Protein AF-A0A1A8RZB3-F1 (afdb_monomer_lite)

pLDDT: mean 94.62, std 5.49, range [62.84, 98.62]

Organism: NCBI:txid451742

Radius of gyration: 23.15 Å; chains: 1; bounding box: 56×19×59 Å

Structure (mmCIF, N/CA/C/O backbone):
data_AF-A0A1A8RZB3-F1
#
_entry.id   AF-A0A1A8RZB3-F1
#
loop_
_atom_site.group_PDB
_atom_site.id
_atom_site.type_symbol
_atom_site.label_atom_id
_atom_site.label_alt_id
_atom_site.label_comp_id
_atom_site.label_asym_id
_atom_site.label_entity_id
_atom_site.label_seq_id
_atom_site.pdbx_PDB_ins_code
_atom_site.Cartn_x
_atom_site.Cartn_y
_atom_site.Cartn_z
_atom_site.occupancy
_atom_site.B_iso_or_equiv
_atom_site.auth_seq_id
_atom_site.auth_comp_id
_atom_site.auth_asym_id
_atom_site.auth_atom_id
_atom_site.pdbx_PDB_model_num
ATOM 1 N N . VAL A 1 1 ? 8.850 -1.058 -20.836 1.00 92.81 1 VAL A N 1
ATOM 2 C CA . VAL A 1 1 ? 9.520 -0.910 -19.524 1.00 92.81 1 VAL A CA 1
ATOM 3 C C . VAL A 1 1 ? 9.058 -2.028 -18.622 1.00 92.81 1 VAL A C 1
ATOM 5 O O . VAL A 1 1 ? 7.893 -2.401 -18.717 1.00 92.81 1 VAL A O 1
ATOM 8 N N . ARG A 1 2 ? 9.959 -2.565 -17.808 1.00 97.00 2 ARG A N 1
ATOM 9 C CA . ARG A 1 2 ? 9.658 -3.571 -16.790 1.00 97.00 2 ARG A CA 1
ATOM 10 C C . ARG A 1 2 ? 9.663 -2.907 -15.425 1.00 97.00 2 ARG A C 1
ATOM 12 O O . ARG A 1 2 ? 10.448 -1.988 -15.188 1.00 97.00 2 ARG A O 1
ATOM 19 N N . TRP A 1 3 ? 8.768 -3.356 -14.562 1.00 98.38 3 TRP A N 1
ATOM 20 C CA . TRP A 1 3 ? 8.663 -2.868 -13.196 1.00 98.38 3 TRP A CA 1
ATOM 21 C C . TRP A 1 3 ? 9.074 -3.970 -12.244 1.00 98.38 3 TRP A C 1
ATOM 23 O O . TRP A 1 3 ? 8.771 -5.131 -12.492 1.00 98.38 3 TRP A O 1
ATOM 33 N N . PHE A 1 4 ? 9.754 -3.608 -11.165 1.00 98.56 4 PHE A N 1
ATOM 34 C CA . PHE A 1 4 ? 10.205 -4.557 -10.158 1.00 98.56 4 PHE A CA 1
ATOM 35 C C . PHE A 1 4 ? 9.892 -4.032 -8.767 1.00 98.56 4 PHE A C 1
ATOM 37 O O . PHE A 1 4 ? 9.954 -2.825 -8.548 1.00 98.56 4 PHE A O 1
ATOM 44 N N . LYS A 1 5 ? 9.629 -4.947 -7.837 1.00 98.44 5 LYS A N 1
ATOM 45 C CA . LYS A 1 5 ? 9.591 -4.703 -6.395 1.00 98.44 5 LYS A CA 1
ATOM 46 C C . LYS A 1 5 ? 10.595 -5.636 -5.740 1.00 98.44 5 LYS A C 1
ATOM 48 O O . LYS A 1 5 ? 10.510 -6.848 -5.933 1.00 98.44 5 LYS A O 1
ATOM 53 N N . ASN A 1 6 ? 11.563 -5.086 -5.013 1.00 98.12 6 ASN A N 1
ATOM 54 C CA . ASN A 1 6 ? 12.633 -5.849 -4.359 1.00 98.12 6 ASN A CA 1
ATOM 55 C C . ASN A 1 6 ? 13.318 -6.846 -5.322 1.00 98.12 6 ASN A C 1
ATOM 57 O O . ASN A 1 6 ? 13.556 -8.002 -4.988 1.00 98.12 6 ASN A O 1
ATOM 61 N N . GLY A 1 7 ? 13.558 -6.415 -6.566 1.00 97.12 7 GLY A N 1
ATOM 62 C CA . GLY A 1 7 ? 14.173 -7.234 -7.618 1.00 97.12 7 GLY A CA 1
ATOM 63 C C . GLY A 1 7 ? 13.242 -8.228 -8.328 1.00 97.12 7 GLY A C 1
ATOM 64 O O . GLY A 1 7 ? 13.625 -8.760 -9.365 1.00 97.12 7 GLY A O 1
ATOM 65 N N . SER A 1 8 ? 12.014 -8.439 -7.846 1.00 97.81 8 SER A N 1
ATOM 66 C CA . SER A 1 8 ? 11.028 -9.322 -8.485 1.00 97.81 8 SER A CA 1
ATOM 67 C C . SER A 1 8 ? 10.169 -8.562 -9.492 1.00 97.81 8 SER A C 1
ATOM 69 O O . SER A 1 8 ? 9.625 -7.507 -9.166 1.00 97.81 8 SER A O 1
ATOM 71 N N . GLU A 1 9 ? 10.040 -9.083 -10.715 1.00 97.81 9 GLU A N 1
ATOM 72 C CA . GLU A 1 9 ? 9.276 -8.427 -11.783 1.00 97.81 9 GLU A CA 1
ATOM 73 C C . GLU A 1 9 ? 7.773 -8.403 -11.469 1.00 97.81 9 GLU A C 1
ATOM 75 O O . GLU A 1 9 ? 7.157 -9.427 -11.167 1.00 97.81 9 GLU A O 1
ATOM 80 N N . LEU A 1 10 ? 7.175 -7.217 -11.569 1.00 97.94 10 LEU A N 1
ATOM 81 C CA . LEU A 1 10 ? 5.751 -6.987 -11.382 1.00 97.94 10 LEU A CA 1
ATOM 82 C C . LEU A 1 10 ? 4.996 -7.261 -12.679 1.00 97.94 10 LEU A C 1
ATOM 84 O O . LEU A 1 10 ? 5.377 -6.792 -13.753 1.00 97.94 10 LEU A O 1
ATOM 88 N N . LYS A 1 11 ? 3.871 -7.966 -12.563 1.00 96.06 11 LYS A N 1
ATOM 89 C CA . LYS A 1 11 ? 2.968 -8.247 -13.683 1.00 96.06 11 LYS A CA 1
ATOM 90 C C . LYS A 1 11 ? 1.621 -7.555 -13.467 1.00 96.06 11 LYS A C 1
ATOM 92 O O . LYS A 1 11 ? 1.158 -7.490 -12.326 1.00 96.06 11 LYS A O 1
ATOM 97 N N . PRO A 1 12 ? 0.982 -7.044 -14.536 1.00 96.25 12 PRO A N 1
ATOM 98 C CA . PRO A 1 12 ? -0.362 -6.491 -14.435 1.00 96.25 12 PRO A CA 1
ATOM 99 C C . PRO A 1 12 ? -1.352 -7.571 -13.980 1.00 96.25 12 PRO A C 1
ATOM 101 O O . PRO A 1 12 ? -1.240 -8.732 -14.374 1.00 96.25 12 PRO A O 1
ATOM 104 N N . GLY A 1 13 ? -2.323 -7.191 -13.154 1.00 94.31 13 GLY A N 1
ATOM 105 C CA . GLY A 1 13 ? -3.311 -8.115 -12.606 1.00 94.31 13 GLY A CA 1
ATOM 106 C C . GLY A 1 13 ? -4.081 -7.502 -11.443 1.00 94.31 13 GLY A C 1
ATOM 107 O O . GLY A 1 13 ? -4.268 -6.290 -11.386 1.00 94.31 13 GLY A O 1
ATOM 108 N N . LYS A 1 14 ? -4.501 -8.344 -10.491 1.00 93.69 14 LYS A N 1
ATOM 109 C CA . LYS A 1 14 ? -5.292 -7.920 -9.323 1.00 93.69 14 LYS A CA 1
ATOM 110 C C . LYS A 1 14 ? -4.591 -6.850 -8.473 1.00 93.69 14 LYS A C 1
ATOM 112 O O . LYS A 1 14 ? -5.250 -5.948 -7.974 1.00 93.69 14 LYS A O 1
ATOM 117 N N . ASN A 1 15 ? -3.268 -6.944 -8.336 1.00 94.94 15 ASN A N 1
ATOM 118 C CA . ASN A 1 15 ? -2.506 -6.092 -7.417 1.00 94.94 15 ASN A CA 1
ATOM 119 C C . ASN A 1 15 ? -1.938 -4.839 -8.101 1.00 94.94 15 ASN A C 1
ATOM 121 O O . ASN A 1 15 ? -1.780 -3.801 -7.459 1.00 94.94 15 ASN A O 1
ATOM 125 N N . TYR A 1 16 ? -1.656 -4.918 -9.407 1.00 97.38 16 TYR A N 1
ATOM 126 C CA . TYR A 1 16 ? -0.961 -3.866 -10.148 1.00 97.38 16 TYR A CA 1
ATOM 127 C C . TYR A 1 16 ? -1.648 -3.554 -11.474 1.00 97.38 16 TYR A C 1
ATOM 129 O O . TYR A 1 16 ? -1.925 -4.447 -12.277 1.00 97.38 16 TYR A O 1
ATOM 137 N N . ARG A 1 17 ? -1.813 -2.263 -11.760 1.00 97.69 17 ARG A N 1
ATOM 138 C CA . ARG A 1 17 ? -2.160 -1.753 -13.086 1.00 97.69 17 ARG A CA 1
ATOM 139 C C . ARG A 1 17 ? -0.945 -1.050 -13.679 1.00 97.69 17 ARG A C 1
ATOM 141 O O . ARG A 1 17 ? -0.504 -0.021 -13.179 1.00 97.69 17 ARG A O 1
ATOM 148 N N . ILE A 1 18 ? -0.413 -1.600 -14.766 1.00 97.50 18 ILE A N 1
ATOM 149 C CA . ILE A 1 18 ? 0.791 -1.087 -15.430 1.00 97.50 18 ILE A CA 1
ATOM 150 C C . ILE A 1 18 ? 0.409 -0.587 -16.818 1.00 97.50 18 ILE A C 1
ATOM 152 O O . ILE A 1 18 ? -0.164 -1.332 -17.611 1.00 97.50 18 ILE A O 1
ATOM 156 N N . TYR A 1 19 ? 0.704 0.678 -17.110 1.00 95.88 19 TYR A N 1
ATOM 157 C CA . TYR A 1 19 ? 0.341 1.309 -18.379 1.00 95.88 19 TYR A CA 1
ATOM 158 C C . TYR A 1 19 ? 1.250 2.496 -18.721 1.00 95.88 19 TYR A C 1
ATOM 160 O O . TYR A 1 19 ? 2.103 2.918 -17.939 1.00 95.88 19 TYR A O 1
ATOM 168 N N . SER A 1 20 ? 1.108 3.019 -19.939 1.00 96.25 20 SER A N 1
ATOM 169 C CA . SER A 1 20 ? 1.895 4.148 -20.446 1.00 96.25 20 SER A CA 1
ATOM 170 C C . SER A 1 20 ? 0.982 5.223 -21.023 1.00 96.25 20 SER A C 1
ATOM 172 O O . SER A 1 20 ? 0.016 4.900 -21.709 1.00 96.25 20 SER A O 1
ATOM 174 N N . THR A 1 21 ? 1.300 6.496 -20.775 1.00 96.62 21 THR A N 1
ATOM 175 C CA . THR A 1 21 ? 0.589 7.641 -21.371 1.00 96.62 21 THR A CA 1
ATOM 176 C C . THR A 1 21 ? 1.605 8.619 -21.965 1.00 96.62 21 THR A C 1
ATOM 178 O O . THR A 1 21 ? 2.340 9.308 -21.256 1.00 96.62 21 THR A O 1
ATOM 181 N N . GLY A 1 22 ? 1.736 8.620 -23.296 1.00 95.62 22 GLY A N 1
ATOM 182 C CA . GLY A 1 22 ? 2.805 9.351 -23.985 1.00 95.62 22 GLY A CA 1
ATOM 183 C C . GLY A 1 22 ? 4.196 8.982 -23.447 1.00 95.62 22 GLY A C 1
ATOM 184 O O . GLY A 1 22 ? 4.628 7.828 -23.521 1.00 95.62 22 GLY A O 1
ATOM 185 N N . ARG A 1 23 ? 4.895 9.965 -22.862 1.00 94.75 23 ARG A N 1
ATOM 186 C CA . ARG A 1 23 ? 6.226 9.788 -22.244 1.00 94.75 23 ARG A CA 1
ATOM 187 C C . ARG A 1 23 ? 6.184 9.296 -20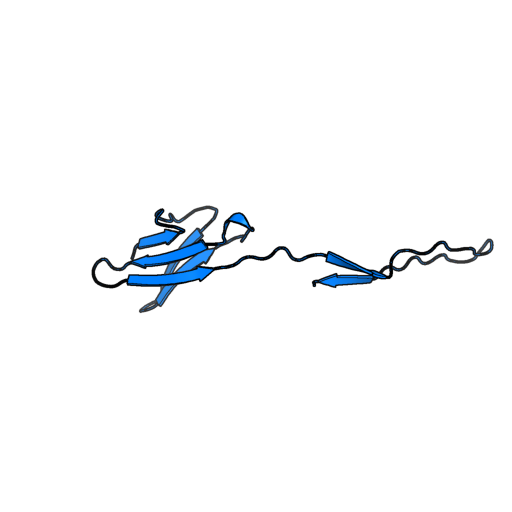.791 1.00 94.75 23 ARG A C 1
ATOM 189 O O . ARG A 1 23 ? 7.233 9.017 -20.223 1.00 94.75 23 ARG A O 1
ATOM 196 N N . LYS A 1 24 ? 5.002 9.159 -20.186 1.00 95.88 24 LYS A N 1
ATOM 197 C CA . LYS A 1 24 ? 4.848 8.671 -18.810 1.00 95.88 24 LYS A CA 1
ATOM 198 C C . LYS A 1 24 ? 4.786 7.146 -18.783 1.00 95.88 24 LYS A C 1
ATOM 200 O O . LYS A 1 24 ? 4.196 6.510 -19.664 1.00 95.88 24 LYS A O 1
ATO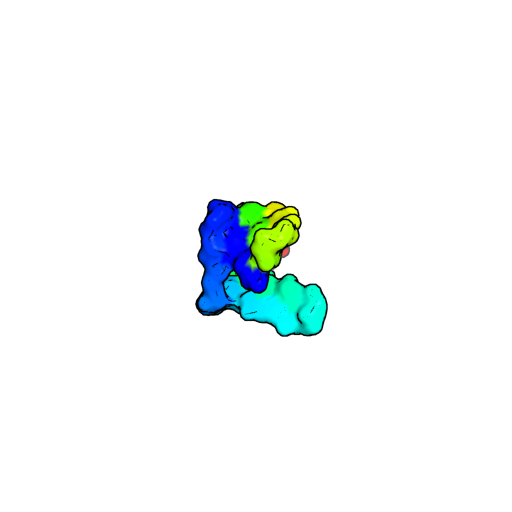M 205 N N . ARG A 1 25 ? 5.399 6.559 -17.759 1.00 96.38 25 ARG A N 1
ATOM 206 C CA . ARG A 1 25 ? 5.335 5.132 -17.429 1.00 96.38 25 ARG A CA 1
ATOM 207 C C . ARG A 1 25 ? 4.733 5.026 -16.039 1.00 96.38 25 ARG A C 1
ATOM 209 O O . ARG A 1 25 ? 5.244 5.661 -15.125 1.00 96.38 25 ARG A O 1
ATOM 216 N N . ILE A 1 26 ? 3.641 4.283 -15.907 1.00 97.69 26 ILE A N 1
ATOM 217 C CA . ILE A 1 26 ? 2.857 4.227 -14.677 1.00 97.69 26 ILE A CA 1
ATOM 218 C C . ILE A 1 26 ? 2.769 2.778 -14.202 1.00 97.69 26 ILE A C 1
ATOM 220 O O . ILE A 1 26 ? 2.390 1.889 -14.967 1.00 97.69 26 ILE A O 1
ATOM 224 N N . CYS A 1 27 ? 3.091 2.568 -12.929 1.00 97.69 27 CYS A N 1
ATOM 225 C CA . CYS A 1 27 ? 2.758 1.373 -12.167 1.00 97.69 27 CYS A CA 1
ATOM 226 C C . CYS A 1 27 ? 1.888 1.813 -10.990 1.00 97.69 27 CYS A C 1
ATOM 228 O O . CYS A 1 27 ? 2.358 2.504 -10.092 1.00 97.69 27 CYS A O 1
ATOM 230 N N . GLN A 1 28 ? 0.609 1.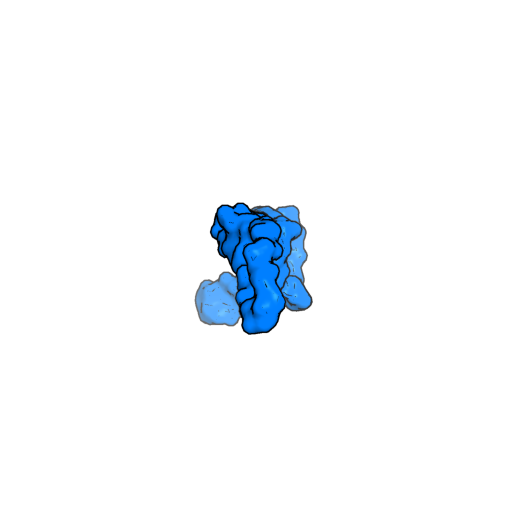459 -11.035 1.00 97.69 28 GLN A N 1
ATOM 231 C CA . GLN A 1 28 ? -0.366 1.763 -9.997 1.00 97.69 28 GLN A CA 1
ATOM 232 C C . GLN A 1 28 ? -0.602 0.512 -9.148 1.00 97.69 28 GLN A C 1
ATOM 234 O O . GLN A 1 28 ? -0.898 -0.552 -9.692 1.00 97.69 28 GLN A O 1
ATOM 239 N N . ILE A 1 29 ? -0.500 0.652 -7.828 1.00 97.31 29 ILE A N 1
ATOM 240 C CA . ILE A 1 29 ? -0.855 -0.384 -6.851 1.00 97.31 29 ILE A CA 1
ATOM 241 C C . ILE A 1 29 ? -2.334 -0.181 -6.508 1.00 97.31 29 ILE A C 1
ATOM 243 O O . ILE A 1 29 ? -2.729 0.930 -6.158 1.00 97.31 29 ILE A O 1
ATOM 247 N N . LEU A 1 30 ? -3.175 -1.200 -6.704 1.00 94.88 30 LEU A N 1
ATOM 248 C CA . LEU A 1 30 ? -4.637 -1.023 -6.678 1.00 94.88 30 LEU A CA 1
ATOM 249 C C . LEU A 1 30 ? -5.235 -1.058 -5.264 1.00 94.88 30 LEU A C 1
ATOM 251 O O . LEU A 1 30 ? -6.270 -0.438 -5.038 1.00 94.88 30 LEU A O 1
ATOM 255 N N . GLN A 1 31 ? -4.582 -1.744 -4.323 1.00 91.12 31 GLN A N 1
ATOM 256 C CA . GLN A 1 31 ? -4.957 -1.822 -2.907 1.00 91.12 31 GLN A CA 1
ATOM 257 C C . GLN A 1 31 ? -3.686 -2.052 -2.078 1.00 91.12 31 GLN A C 1
ATOM 259 O O . GLN A 1 31 ? -3.286 -3.196 -1.879 1.00 91.12 31 GLN A O 1
ATOM 264 N N . CYS A 1 32 ? -3.009 -0.974 -1.667 1.00 92.19 32 CYS A N 1
ATOM 265 C CA . CYS A 1 32 ? -1.772 -1.093 -0.892 1.00 92.19 32 CYS A CA 1
ATOM 266 C C . CYS A 1 32 ? -2.018 -1.778 0.456 1.00 92.19 32 CYS A C 1
ATOM 268 O O . CYS A 1 32 ? -2.988 -1.492 1.153 1.00 92.19 32 CYS A O 1
ATOM 270 N N . SER A 1 33 ? -1.074 -2.629 0.833 1.00 93.25 33 SER A N 1
ATOM 271 C CA . SER A 1 33 ? -0.954 -3.246 2.151 1.00 93.25 33 SER A CA 1
ATOM 272 C C . SER A 1 33 ? 0.442 -2.991 2.720 1.00 93.25 33 SER A C 1
ATOM 274 O O . SER A 1 33 ? 1.338 -2.570 1.988 1.00 93.25 33 SER A O 1
ATOM 276 N N . LEU A 1 34 ? 0.675 -3.306 3.998 1.00 94.38 34 LEU A N 1
ATOM 277 C CA . LEU A 1 34 ? 2.024 -3.253 4.581 1.00 94.38 34 LEU A CA 1
ATOM 278 C C . LEU A 1 34 ? 3.058 -4.047 3.771 1.00 94.38 34 LEU A C 1
ATOM 280 O O . LEU A 1 34 ? 4.213 -3.642 3.650 1.00 94.38 34 LEU A O 1
ATOM 284 N N . ALA A 1 35 ? 2.637 -5.164 3.172 1.00 95.00 35 ALA A N 1
ATOM 285 C CA . ALA A 1 35 ? 3.501 -5.986 2.339 1.00 95.00 35 ALA A CA 1
ATOM 286 C C . ALA A 1 35 ? 3.968 -5.260 1.070 1.00 95.00 35 ALA A C 1
ATOM 288 O O . ALA A 1 35 ? 4.898 -5.737 0.424 1.00 95.00 35 ALA A O 1
ATOM 289 N N . ASP A 1 36 ? 3.343 -4.141 0.686 1.00 96.56 36 ASP A N 1
ATOM 290 C CA . ASP A 1 36 ? 3.722 -3.330 -0.470 1.00 96.56 36 ASP A CA 1
ATOM 291 C C . ASP A 1 36 ? 4.902 -2.398 -0.241 1.00 96.56 36 ASP A C 1
ATOM 293 O O . ASP A 1 36 ? 5.472 -1.935 -1.231 1.00 96.56 36 ASP A O 1
ATOM 297 N N . SER A 1 37 ? 5.348 -2.233 1.003 1.00 97.62 37 SER A N 1
ATOM 298 C CA . SER A 1 37 ? 6.614 -1.576 1.312 1.00 97.62 37 SER A CA 1
ATOM 299 C C . SER A 1 37 ? 7.794 -2.254 0.605 1.00 97.62 37 SER A C 1
ATOM 301 O O . SER A 1 37 ? 7.866 -3.482 0.475 1.00 97.62 37 SER A O 1
ATOM 303 N N . GLY A 1 38 ? 8.737 -1.449 0.125 1.00 98.06 38 GLY A N 1
ATOM 304 C CA . GLY A 1 38 ? 9.944 -1.932 -0.534 1.00 98.06 38 GLY A CA 1
ATOM 305 C C . GLY A 1 38 ? 10.470 -1.002 -1.617 1.00 98.06 38 GLY A C 1
ATOM 306 O O . GLY A 1 38 ? 9.958 0.091 -1.851 1.00 98.06 38 GLY A O 1
ATOM 307 N N . ILE A 1 39 ? 11.507 -1.466 -2.310 1.00 98.56 39 ILE A N 1
ATOM 308 C CA . ILE A 1 39 ? 12.153 -0.722 -3.388 1.00 98.56 39 ILE A CA 1
ATOM 309 C C . ILE A 1 39 ? 11.488 -1.080 -4.711 1.00 98.56 39 ILE A C 1
ATOM 311 O O . ILE A 1 39 ? 11.519 -2.235 -5.147 1.00 98.56 39 ILE A O 1
ATOM 315 N N . TYR A 1 40 ? 10.939 -0.072 -5.378 1.00 98.44 40 TYR A N 1
ATOM 316 C CA . TYR A 1 40 ? 10.366 -0.189 -6.709 1.00 98.44 40 TYR A CA 1
ATOM 317 C C . TYR A 1 40 ? 11.357 0.317 -7.748 1.00 98.44 40 TYR A C 1
ATOM 319 O O . TYR A 1 40 ? 11.998 1.347 -7.556 1.00 98.44 40 TYR A O 1
ATOM 327 N N . LYS A 1 41 ? 11.471 -0.395 -8.870 1.00 98.62 41 LYS A N 1
ATOM 328 C CA . LYS A 1 41 ? 12.344 -0.027 -9.990 1.00 98.62 41 LYS A CA 1
ATOM 329 C C . LYS A 1 41 ? 11.560 0.004 -11.296 1.00 98.62 41 LYS A C 1
ATOM 331 O O . LYS A 1 41 ? 10.841 -0.945 -11.604 1.00 98.62 41 LYS A O 1
ATOM 336 N N . CYS A 1 42 ? 11.756 1.059 -12.083 1.00 98.19 42 CYS A N 1
ATOM 337 C CA . CYS A 1 42 ? 11.346 1.137 -13.484 1.00 98.19 42 CYS A CA 1
ATOM 338 C C . CYS A 1 42 ? 12.580 0.932 -14.367 1.00 98.19 42 CYS A C 1
ATOM 340 O O . CYS A 1 42 ? 13.559 1.667 -14.243 1.00 98.19 42 CYS A O 1
ATOM 342 N N . ASP A 1 43 ? 12.540 -0.063 -15.249 1.00 97.75 43 ASP A N 1
ATOM 343 C CA . ASP A 1 43 ? 13.648 -0.429 -16.131 1.00 97.75 43 ASP A CA 1
ATOM 344 C C . ASP A 1 43 ? 13.227 -0.347 -17.605 1.00 97.75 43 ASP A C 1
ATOM 346 O O . ASP A 1 43 ? 12.237 -0.956 -18.033 1.00 97.75 43 ASP A O 1
ATOM 350 N N . THR A 1 44 ? 13.970 0.417 -18.399 1.00 94.81 44 THR A N 1
ATOM 351 C CA . THR A 1 44 ? 13.754 0.555 -19.848 1.00 94.81 44 THR A CA 1
ATOM 352 C C . THR A 1 44 ? 14.610 -0.405 -20.676 1.00 94.81 44 THR A C 1
ATOM 354 O O . THR A 1 44 ? 14.344 -0.544 -21.864 1.00 94.81 44 THR A O 1
ATOM 357 N N . GLY A 1 45 ? 15.577 -1.094 -20.063 1.00 94.94 45 GLY A N 1
ATOM 358 C CA . GLY A 1 45 ? 16.627 -1.875 -20.722 1.00 94.94 45 GLY A CA 1
ATOM 359 C C . GLY A 1 45 ? 17.948 -1.108 -20.843 1.00 94.94 45 GLY A C 1
ATOM 360 O O . GLY A 1 45 ? 19.003 -1.698 -20.646 1.00 94.94 45 GLY A O 1
ATO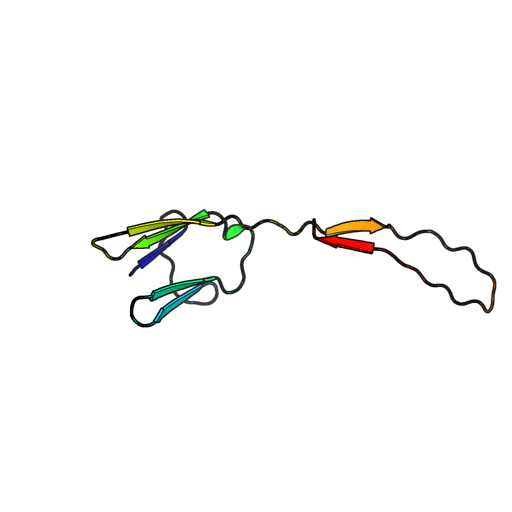M 361 N N . GLU A 1 46 ? 17.886 0.202 -21.097 1.00 95.94 46 GLU A N 1
ATOM 362 C CA . GLU A 1 46 ? 19.063 1.082 -21.217 1.00 95.94 46 GLU A CA 1
ATOM 363 C C . GLU A 1 46 ? 19.264 1.936 -19.961 1.00 95.94 46 GLU A C 1
ATOM 365 O O . GLU A 1 46 ? 20.368 2.072 -19.442 1.00 95.94 46 GLU A O 1
ATOM 370 N N . LEU A 1 47 ? 18.165 2.495 -19.453 1.00 96.88 47 LEU A N 1
ATOM 371 C CA . LEU A 1 47 ? 18.119 3.335 -18.262 1.00 96.88 47 LEU A CA 1
ATOM 372 C C . LEU A 1 47 ? 17.161 2.745 -17.232 1.00 96.88 47 LEU A C 1
ATOM 374 O O . LEU A 1 47 ? 16.126 2.160 -17.576 1.00 96.88 47 LEU A O 1
ATOM 378 N N . ASN A 1 48 ? 17.468 2.960 -15.959 1.00 97.38 48 ASN A N 1
ATOM 379 C CA . ASN A 1 48 ? 16.586 2.596 -14.865 1.00 97.38 48 ASN A CA 1
ATOM 380 C C . ASN A 1 48 ? 16.575 3.668 -13.773 1.00 97.38 48 ASN A C 1
ATOM 382 O O . ASN A 1 48 ? 17.470 4.505 -13.681 1.00 97.38 48 ASN A O 1
ATOM 386 N N . THR A 1 49 ? 15.523 3.643 -12.965 1.00 98.12 49 THR A N 1
ATOM 387 C CA . THR A 1 49 ? 15.378 4.476 -11.772 1.00 98.12 49 THR A CA 1
ATOM 388 C C . THR A 1 49 ? 14.626 3.692 -10.706 1.00 98.12 49 THR A C 1
ATOM 390 O O . THR A 1 49 ? 13.836 2.798 -11.034 1.00 98.12 49 THR A O 1
ATOM 393 N N . SER A 1 50 ? 14.866 4.015 -9.439 1.00 98.31 50 SER A N 1
ATOM 394 C CA . SER A 1 50 ? 14.244 3.347 -8.301 1.00 98.31 50 SER A CA 1
ATOM 395 C C . SER A 1 50 ? 13.823 4.325 -7.214 1.00 98.31 50 SER A C 1
ATOM 397 O O . SER A 1 50 ? 14.450 5.366 -7.032 1.00 98.31 50 SER A O 1
ATOM 399 N N . CYS A 1 51 ? 12.798 3.950 -6.456 1.00 98.19 51 CYS A N 1
ATOM 400 C CA . CYS A 1 51 ? 12.357 4.644 -5.252 1.00 98.19 51 CYS A CA 1
ATOM 401 C C . CYS A 1 51 ? 12.001 3.637 -4.153 1.00 98.19 51 CYS A C 1
ATOM 403 O O . CYS A 1 51 ? 11.734 2.469 -4.438 1.00 98.19 51 CYS A O 1
ATOM 405 N N . SER A 1 52 ? 11.992 4.094 -2.902 1.00 98.12 52 SER A N 1
ATOM 406 C CA . SER A 1 52 ? 11.425 3.333 -1.788 1.00 98.12 52 SER A CA 1
ATOM 407 C C . SER A 1 52 ? 9.967 3.740 -1.590 1.00 98.12 52 SER A C 1
ATOM 409 O O . SER A 1 52 ? 9.658 4.932 -1.603 1.00 98.12 52 SER A O 1
ATOM 411 N N . LEU A 1 53 ? 9.090 2.758 -1.413 1.00 97.38 53 LEU A N 1
ATOM 412 C CA . LEU A 1 53 ? 7.741 2.941 -0.898 1.00 97.38 53 LEU A CA 1
ATOM 413 C C . LEU A 1 53 ? 7.714 2.411 0.531 1.00 97.38 53 LEU A C 1
ATOM 415 O O . LEU A 1 53 ? 8.107 1.270 0.772 1.00 97.38 53 LEU A O 1
ATOM 419 N N . GLU A 1 54 ? 7.198 3.215 1.447 1.00 96.00 54 GLU A N 1
ATOM 420 C CA . GLU A 1 54 ? 6.879 2.787 2.801 1.00 96.00 54 GLU A CA 1
ATOM 421 C C . GLU A 1 54 ? 5.375 2.954 3.010 1.00 96.00 54 GLU A C 1
ATOM 423 O O . GLU A 1 54 ? 4.818 4.037 2.824 1.00 96.00 54 GLU A O 1
ATOM 428 N N . VAL A 1 55 ? 4.707 1.842 3.298 1.00 94.31 55 VAL A N 1
ATOM 429 C CA . VAL A 1 55 ? 3.297 1.786 3.668 1.00 94.31 55 VAL A CA 1
ATOM 430 C C . VAL A 1 55 ? 3.249 1.605 5.174 1.00 94.31 55 VAL A C 1
ATOM 432 O O . VAL A 1 55 ? 3.800 0.636 5.696 1.00 94.31 55 VAL A O 1
ATOM 435 N N . TYR A 1 56 ? 2.584 2.528 5.853 1.00 89.44 56 TYR A N 1
ATOM 436 C CA . TYR A 1 56 ? 2.395 2.481 7.295 1.00 89.44 56 TYR A CA 1
ATOM 437 C C . TYR A 1 56 ? 0.990 1.981 7.616 1.00 89.44 56 TYR A C 1
ATOM 439 O O . TYR A 1 56 ? 0.039 2.215 6.864 1.00 89.44 56 TYR A O 1
ATOM 447 N N . GLU A 1 57 ? 0.860 1.293 8.745 1.00 82.25 57 GLU A N 1
ATOM 448 C CA . GLU A 1 57 ? -0.444 1.066 9.350 1.00 82.25 57 GLU A CA 1
ATOM 449 C C . GLU A 1 57 ? -0.980 2.407 9.837 1.00 82.25 57 GLU A C 1
ATOM 451 O O . GLU A 1 57 ? -0.305 3.106 10.594 1.00 82.25 57 GLU A O 1
ATOM 456 N N . HIS A 1 58 ? -2.205 2.746 9.437 1.00 75.50 58 HIS A N 1
ATOM 457 C CA . HIS A 1 58 ? -2.956 3.745 10.180 1.00 75.50 58 HIS A CA 1
ATOM 458 C C . HIS A 1 58 ? -3.266 3.142 11.542 1.00 75.50 58 HIS A C 1
ATOM 460 O O . HIS A 1 58 ? -4.124 2.263 11.660 1.00 75.50 58 HIS A O 1
ATOM 466 N N . LYS A 1 59 ? -2.546 3.598 12.563 1.00 78.50 59 LYS A N 1
ATOM 467 C CA . LYS A 1 59 ? -2.938 3.315 13.933 1.00 78.50 59 LYS A CA 1
ATOM 468 C C . LYS A 1 59 ? -4.166 4.158 14.232 1.00 78.50 59 LYS A C 1
ATOM 470 O O . LYS A 1 59 ? -4.132 5.381 14.137 1.00 78.50 59 LYS A O 1
ATOM 475 N N . LEU A 1 60 ? -5.257 3.464 14.528 1.00 86.00 60 LEU A N 1
ATOM 476 C CA . LEU A 1 60 ? -6.408 4.069 15.170 1.00 86.00 60 LEU A CA 1
ATOM 477 C C . LEU A 1 60 ? -6.075 4.191 16.647 1.00 86.00 60 LEU A C 1
ATOM 479 O O . LEU A 1 60 ? -5.777 3.188 17.298 1.00 86.00 60 LEU A O 1
ATOM 483 N N . GLU A 1 61 ? -6.118 5.412 17.150 1.00 89.56 61 GLU A N 1
ATOM 484 C CA . GLU A 1 61 ? -5.964 5.679 18.572 1.00 89.56 61 GLU A CA 1
ATOM 485 C C . GLU A 1 61 ? -7.298 6.161 19.130 1.00 89.56 61 GLU A C 1
ATOM 487 O O . GLU A 1 61 ? -8.012 6.938 18.490 1.00 89.56 61 GLU A O 1
ATOM 492 N N . MET A 1 62 ? -7.645 5.663 20.317 1.00 91.19 62 MET A N 1
ATOM 493 C CA . MET A 1 62 ? -8.753 6.208 21.089 1.00 91.19 62 MET A CA 1
ATOM 494 C C . MET A 1 62 ? -8.268 7.527 21.686 1.00 91.19 62 MET A C 1
ATOM 496 O O . MET A 1 62 ? -7.374 7.543 22.529 1.00 91.19 62 MET A O 1
ATOM 500 N N . VAL A 1 63 ? -8.820 8.634 21.201 1.00 93.56 63 VAL A N 1
ATOM 501 C CA . VAL A 1 63 ? -8.567 9.972 21.753 1.00 93.56 63 VAL A CA 1
ATOM 502 C C . VAL A 1 63 ? -9.372 10.141 23.034 1.00 93.56 63 VAL A C 1
ATOM 504 O O . VAL A 1 63 ? -8.857 10.639 24.031 1.00 93.56 63 VAL A O 1
ATOM 507 N N . HIS A 1 64 ? -10.620 9.672 23.005 1.00 93.56 64 HIS A N 1
ATOM 508 C CA . HIS A 1 64 ? -11.499 9.615 24.162 1.00 93.56 64 HIS A CA 1
ATOM 509 C C . HIS A 1 64 ? -12.193 8.256 24.186 1.00 93.56 64 HIS A C 1
ATOM 511 O O . HIS A 1 64 ? -12.910 7.905 23.242 1.00 93.56 64 HIS A O 1
ATOM 517 N N . ASP A 1 65 ? -11.949 7.498 25.253 1.00 95.25 65 ASP A N 1
ATOM 518 C CA . ASP A 1 65 ? -12.605 6.220 25.508 1.00 95.25 65 ASP A CA 1
ATOM 519 C C . ASP A 1 65 ? -14.078 6.415 25.889 1.00 95.25 65 ASP A C 1
ATOM 521 O O . ASP A 1 65 ? -14.533 7.515 26.201 1.00 95.25 65 ASP A O 1
ATOM 525 N N . LEU A 1 66 ? -14.837 5.321 25.853 1.00 96.56 66 LEU A N 1
ATOM 526 C CA . LEU A 1 66 ? -16.189 5.308 26.397 1.00 96.56 66 LEU A CA 1
ATOM 527 C C . LEU A 1 66 ? -16.143 5.418 27.922 1.00 96.56 66 LEU A C 1
ATOM 529 O O . LEU A 1 66 ? -15.367 4.723 28.576 1.00 96.56 66 LEU A O 1
ATOM 533 N N . GLU A 1 67 ? -17.038 6.227 28.474 1.00 95.44 67 GLU A N 1
ATOM 534 C CA . GLU A 1 67 ? -17.211 6.377 29.915 1.00 95.44 67 GLU A CA 1
ATOM 535 C C . GLU A 1 67 ? -18.551 5.793 30.374 1.00 95.44 67 GLU A C 1
ATOM 537 O O . GLU A 1 67 ? -19.544 5.791 29.637 1.00 95.44 67 GLU A O 1
ATOM 542 N N . ASP A 1 68 ? -18.576 5.301 31.613 1.00 96.88 68 ASP A N 1
ATOM 543 C CA . ASP A 1 68 ? -19.800 4.831 32.254 1.00 96.88 68 ASP A CA 1
ATOM 544 C C . ASP A 1 68 ? -20.791 5.989 32.429 1.00 96.88 68 ASP A C 1
ATOM 546 O O . ASP A 1 68 ? -20.442 7.067 32.916 1.00 96.88 68 ASP A O 1
ATOM 550 N N . LEU A 1 69 ? -22.059 5.747 32.092 1.00 96.38 69 LEU A N 1
ATOM 551 C CA . LEU A 1 69 ? -23.125 6.737 32.205 1.00 96.38 69 LEU A CA 1
ATOM 552 C C . LEU A 1 69 ? -24.136 6.322 33.283 1.00 96.38 69 LEU A C 1
ATOM 554 O O . LEU A 1 69 ? -24.670 5.214 33.251 1.00 96.38 69 LEU A O 1
ATOM 558 N N . TYR A 1 70 ? -24.457 7.240 34.196 1.00 95.38 70 TYR A N 1
ATOM 559 C CA . TYR A 1 70 ? -25.490 7.055 35.220 1.00 95.38 70 TYR A CA 1
ATOM 560 C C . TYR A 1 70 ? -26.583 8.112 35.030 1.00 95.38 70 TYR A C 1
ATOM 562 O O . TYR A 1 70 ? -26.399 9.274 35.389 1.00 95.38 70 TYR A O 1
ATOM 570 N N . ILE A 1 71 ? -27.716 7.713 34.449 1.00 95.94 71 ILE A N 1
ATOM 571 C CA . ILE A 1 71 ? -28.869 8.585 34.164 1.00 95.94 71 ILE A CA 1
ATOM 572 C C . ILE A 1 71 ? -30.161 8.010 34.751 1.00 95.94 71 ILE A C 1
ATOM 574 O O . ILE A 1 71 ? -30.209 6.841 35.134 1.00 95.94 71 ILE A O 1
ATOM 578 N N . GLN A 1 72 ? -31.203 8.837 34.847 1.00 95.88 72 GLN A N 1
ATOM 579 C CA . GLN A 1 72 ? -32.496 8.436 35.408 1.00 95.88 72 GLN A CA 1
ATOM 580 C C . GLN A 1 72 ? -33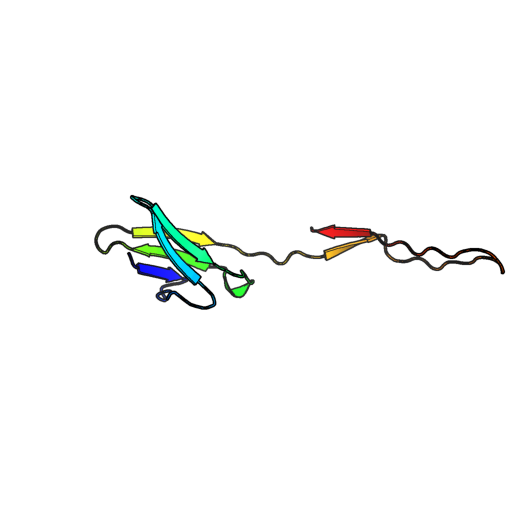.437 7.849 34.346 1.00 95.88 72 GLN A C 1
ATOM 582 O O . GLN A 1 72 ? -33.237 8.035 33.145 1.00 95.88 72 GLN A O 1
ATOM 587 N N . GLU A 1 73 ? -34.476 7.148 34.808 1.00 95.12 73 GLU A N 1
ATOM 588 C CA . GLU A 1 73 ? -35.576 6.672 33.963 1.00 95.12 73 GLU A CA 1
ATOM 589 C C . GLU A 1 73 ? -36.186 7.834 33.153 1.00 95.12 73 GLU A C 1
ATOM 591 O O . GLU A 1 73 ? -36.156 8.989 33.584 1.00 95.12 73 GLU A O 1
ATOM 596 N N . ASP A 1 74 ? -36.670 7.526 31.948 1.00 96.00 74 ASP A N 1
ATOM 597 C CA . ASP A 1 74 ? -37.201 8.472 30.951 1.00 96.00 74 ASP A CA 1
ATOM 598 C C . ASP A 1 74 ? -36.194 9.471 30.331 1.00 96.00 74 ASP A C 1
ATOM 600 O O . ASP A 1 74 ? -36.584 10.334 29.540 1.00 96.00 74 ASP A O 1
ATOM 604 N N . GLN A 1 75 ? -34.890 9.347 30.613 1.00 97.31 75 GLN A N 1
ATOM 605 C CA . GLN A 1 75 ? -33.830 10.126 29.953 1.00 97.31 75 GLN A CA 1
ATOM 606 C C . GLN A 1 75 ? -33.157 9.360 28.801 1.00 97.31 75 GLN A C 1
ATOM 608 O O . GLN A 1 75 ? -33.092 8.132 28.787 1.00 97.31 75 GLN A O 1
ATOM 613 N N . ASN A 1 76 ? -32.595 10.098 27.837 1.00 95.25 76 ASN A N 1
ATOM 614 C CA . ASN A 1 76 ? -31.813 9.523 26.740 1.00 95.25 76 ASN A CA 1
ATOM 615 C C . ASN A 1 76 ? -30.336 9.377 27.136 1.00 95.25 76 ASN A C 1
ATOM 617 O O . ASN A 1 76 ? -29.700 10.362 27.511 1.00 95.25 76 ASN A O 1
ATOM 621 N N . ALA A 1 77 ? -29.776 8.174 26.977 1.00 96.50 77 ALA A N 1
ATOM 622 C CA . ALA A 1 77 ? -28.336 7.935 27.068 1.00 96.50 77 ALA A CA 1
ATOM 623 C C . ALA A 1 77 ? -27.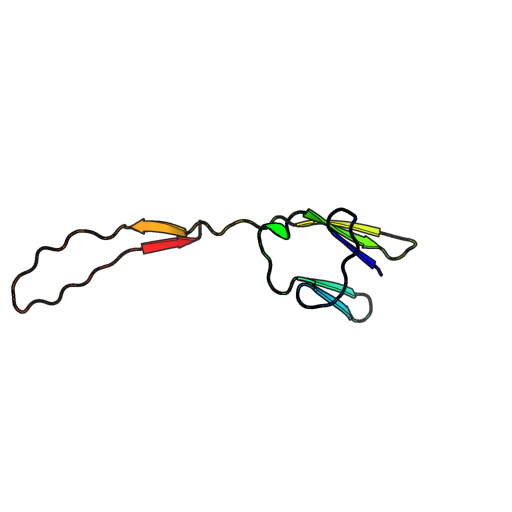653 8.212 25.725 1.00 96.50 77 ALA A C 1
ATOM 625 O O . ALA A 1 77 ? -28.128 7.769 24.677 1.00 96.50 77 ALA A O 1
ATOM 626 N N . VAL A 1 78 ? -26.507 8.890 25.762 1.00 95.69 78 VAL A N 1
ATOM 627 C CA . VAL A 1 78 ? -25.624 9.056 24.605 1.00 95.69 78 VAL A CA 1
ATOM 628 C C . VAL A 1 78 ? -24.221 8.658 25.025 1.00 95.69 78 VAL A C 1
ATOM 630 O O . VAL A 1 78 ? -23.652 9.253 25.935 1.00 95.69 78 VAL A O 1
ATOM 633 N N . PHE A 1 79 ? -23.671 7.661 24.344 1.00 96.31 79 PHE A N 1
ATOM 634 C CA . PHE A 1 79 ? -22.265 7.305 24.450 1.00 96.31 79 PHE A CA 1
ATOM 635 C C . PHE A 1 79 ? -21.493 8.006 23.342 1.00 96.31 79 PHE A C 1
ATOM 637 O O . PHE A 1 79 ? -21.957 8.076 22.202 1.00 96.31 79 PHE A O 1
ATOM 644 N N . MET A 1 80 ? -20.311 8.504 23.675 1.00 94.50 80 MET A N 1
ATOM 645 C CA . MET A 1 80 ? -19.420 9.148 22.727 1.00 94.50 80 MET A CA 1
ATOM 646 C C . MET A 1 80 ? -18.004 8.667 22.996 1.00 94.50 80 MET A C 1
ATOM 648 O O . MET A 1 80 ? -17.569 8.619 24.140 1.00 94.50 80 MET A O 1
ATOM 652 N N . CYS A 1 81 ? -17.310 8.306 21.930 1.00 94.56 81 CYS A N 1
ATOM 653 C CA . CYS A 1 81 ? -15.874 8.101 21.929 1.00 94.56 81 CYS A CA 1
ATOM 654 C C . CYS A 1 81 ? -15.299 8.856 20.736 1.00 94.56 81 CYS A C 1
ATOM 656 O O . CYS A 1 81 ? -15.990 9.077 19.735 1.00 94.56 81 CYS A O 1
ATOM 658 N N . GLU A 1 82 ? -14.028 9.211 20.821 1.00 95.19 82 GLU A N 1
ATOM 659 C CA . GLU A 1 82 ? -13.318 9.883 19.741 1.00 95.19 82 GLU A CA 1
ATOM 660 C C . GLU A 1 82 ? -12.131 9.038 19.305 1.00 95.19 82 GLU A C 1
ATOM 662 O O . GLU A 1 82 ? -11.396 8.506 20.135 1.00 95.19 82 GLU A O 1
ATOM 667 N N . VAL A 1 83 ? -11.943 8.926 17.990 1.00 93.75 83 VAL A N 1
ATOM 668 C CA . VAL A 1 83 ? -10.817 8.215 17.382 1.00 93.75 83 VAL A CA 1
ATOM 669 C C . VAL A 1 83 ? -10.019 9.160 16.499 1.00 93.75 83 VAL A C 1
ATOM 671 O O . VAL A 1 83 ? -10.588 10.029 15.836 1.00 93.75 83 VAL A O 1
ATOM 674 N N . SER A 1 84 ? -8.707 8.966 16.450 1.00 88.06 84 SER A N 1
ATOM 675 C CA . SER A 1 84 ? -7.813 9.660 15.527 1.00 88.06 84 SER A CA 1
ATOM 676 C C . SER A 1 84 ? -7.104 8.668 14.612 1.00 88.06 84 SER A C 1
ATOM 678 O O . SER A 1 84 ? -6.920 7.492 14.934 1.00 88.06 84 SER A O 1
ATOM 680 N N . LEU A 1 85 ? -6.715 9.168 13.442 1.00 80.00 85 LEU A N 1
ATOM 681 C CA . LEU A 1 85 ? -5.666 8.557 12.639 1.00 80.00 85 LEU A CA 1
ATOM 682 C C . LEU A 1 85 ? -4.358 9.200 13.104 1.00 80.00 85 LEU A C 1
ATOM 684 O O . LEU A 1 85 ? -4.211 10.416 12.956 1.00 80.00 85 LEU A O 1
ATOM 688 N N . ALA A 1 86 ? -3.486 8.406 13.724 1.00 62.84 86 ALA A N 1
ATOM 689 C CA . ALA A 1 86 ? -2.158 8.850 14.144 1.00 62.84 86 ALA A CA 1
ATOM 690 C C . ALA A 1 86 ? -1.229 9.105 12.947 1.00 62.84 86 ALA A C 1
ATOM 692 O O . ALA A 1 86 ? -1.352 8.375 11.931 1.00 62.84 86 ALA A O 1
#

Foldseek 3Di:
DWKDFPNHTDDDDDQWDWDDDVPDTDIDGPDDDQVSFGKMKDDPPVDIDIDTDGDDDQDKDWPADWDDDDDDPPDDDDTDTDIDRD

Sequence (86 aa):
VRWFKNGSELKPGKNYRIYSTGRKRICQILQCSLADSGIYKCDTGELNTSCSLEVYEHKLEMVHDLEDLYIQEDQNAVFMCEVSLA

InterPro domains:
  IPR013098 Immunoglobulin I-set [PF07679] (1-43)
  IPR013783 Immunoglobulin-like fold [G3DSA:2.60.40.10] (1-59)
  IPR036179 Immunoglobulin-like domain superfamily [SSF48726] (1-58)
  IPR052385 Obscurin and Obscurin-like Regulators [PTHR35971] (1-84)

Secondary structure (DSSP, 8-state):
-EEEETTEEP-SSSSEEEEEETTEEEEEESS--GGG-EEEEEE-SS-EEEEEE-PPP--EEEEE--------TTPPP----EEEE-